Protein AF-R6AKA9-F1 (afdb_monomer_lite)

pLDDT: mean 71.45, std 21.91, range [29.45, 93.56]

Structure (mmCIF, N/CA/C/O backbone):
data_AF-R6AKA9-F1
#
_entry.id   AF-R6AKA9-F1
#
loop_
_atom_site.group_PDB
_atom_site.id
_atom_site.type_symbol
_atom_site.label_atom_id
_atom_site.label_alt_id
_atom_site.label_comp_id
_atom_site.label_asym_id
_atom_site.label_entity_id
_atom_site.label_seq_id
_atom_site.pdbx_PDB_ins_code
_atom_site.Cartn_x
_atom_site.Cartn_y
_atom_site.Cartn_z
_atom_site.occupancy
_atom_site.B_iso_or_equiv
_atom_site.auth_seq_id
_atom_site.auth_comp_id
_atom_site.auth_asym_id
_atom_site.auth_atom_id
_atom_site.pdbx_PDB_model_num
ATOM 1 N N . MET A 1 1 ? 7.176 5.913 6.658 1.00 68.50 1 MET A N 1
ATOM 2 C CA . MET A 1 1 ? 5.709 6.033 6.782 1.00 68.50 1 MET A CA 1
ATOM 3 C C . MET A 1 1 ? 5.424 7.321 7.528 1.00 68.50 1 MET A C 1
ATOM 5 O O . MET A 1 1 ? 6.108 7.567 8.511 1.00 68.50 1 MET A O 1
ATOM 9 N N . ILE A 1 2 ? 4.491 8.141 7.047 1.00 73.75 2 ILE A N 1
ATOM 10 C CA . ILE A 1 2 ? 4.047 9.366 7.731 1.00 73.75 2 ILE A CA 1
ATOM 11 C C . ILE A 1 2 ? 2.563 9.194 8.067 1.00 73.75 2 ILE A C 1
ATOM 13 O O . ILE A 1 2 ? 1.811 8.655 7.251 1.00 73.75 2 ILE A O 1
ATOM 17 N N . TYR A 1 3 ? 2.154 9.613 9.265 1.00 73.38 3 TYR A N 1
ATOM 18 C CA . TYR A 1 3 ? 0.767 9.537 9.722 1.00 73.38 3 TYR A CA 1
ATOM 19 C C . TYR A 1 3 ? 0.231 10.932 10.051 1.00 73.38 3 TYR A C 1
ATOM 21 O O . TYR A 1 3 ? 0.979 11.807 10.481 1.00 73.38 3 TYR A O 1
ATOM 29 N N . ALA A 1 4 ? -1.074 11.117 9.868 1.00 71.50 4 ALA A N 1
ATOM 30 C CA . ALA A 1 4 ? -1.797 12.292 10.330 1.00 71.50 4 ALA A CA 1
ATOM 31 C C . ALA A 1 4 ? -3.151 11.871 10.917 1.00 71.50 4 ALA A C 1
ATOM 33 O O . ALA A 1 4 ? -3.847 11.010 10.368 1.00 71.50 4 ALA A O 1
ATOM 34 N N . LYS A 1 5 ? -3.541 12.491 12.035 1.00 71.06 5 LYS A N 1
ATOM 35 C CA . LYS A 1 5 ? -4.864 12.288 12.636 1.00 71.06 5 LYS A CA 1
ATOM 36 C C . LYS A 1 5 ? -5.924 12.915 11.723 1.00 71.06 5 LYS A C 1
ATOM 38 O O . LYS A 1 5 ? -5.828 14.091 11.377 1.00 71.06 5 LYS A O 1
ATOM 43 N N . GLY A 1 6 ? -6.899 12.124 11.282 1.00 66.69 6 GLY A N 1
ATOM 44 C CA . GLY A 1 6 ? -8.018 12.596 10.469 1.00 66.69 6 GLY A CA 1
ATOM 45 C C . GLY A 1 6 ? -9.200 13.043 11.331 1.00 66.69 6 GLY A C 1
ATOM 46 O O . GLY A 1 6 ? -9.354 12.605 12.470 1.00 66.69 6 GLY A O 1
ATOM 47 N N . ARG A 1 7 ? -10.056 13.910 10.776 1.00 61.72 7 ARG A N 1
ATOM 48 C CA . ARG A 1 7 ? -11.430 14.088 11.274 1.00 61.72 7 ARG A CA 1
ATOM 49 C C . ARG A 1 7 ? -12.271 12.874 10.850 1.00 61.72 7 ARG A C 1
ATOM 51 O O . ARG A 1 7 ? -12.002 12.302 9.796 1.00 61.72 7 ARG A O 1
ATOM 58 N N . GLN A 1 8 ? -13.196 12.483 11.727 1.00 64.62 8 GLN A N 1
ATOM 59 C CA . GLN A 1 8 ? -13.985 11.241 11.755 1.00 64.62 8 GLN A CA 1
ATOM 60 C C . GLN A 1 8 ? -14.452 10.699 10.390 1.00 64.62 8 GLN A C 1
ATOM 62 O O . GLN A 1 8 ? -14.764 11.460 9.480 1.00 64.62 8 GLN A O 1
ATOM 67 N N . GLY A 1 9 ? -14.563 9.366 10.308 1.00 65.31 9 GLY A N 1
ATOM 68 C CA . GLY A 1 9 ? -15.347 8.655 9.291 1.00 65.31 9 GLY A CA 1
ATOM 69 C C . GLY A 1 9 ? -14.558 7.592 8.531 1.00 65.31 9 GLY A C 1
ATOM 70 O O . GLY A 1 9 ? -14.883 6.414 8.602 1.00 65.31 9 GLY A O 1
ATOM 71 N N . GLU A 1 10 ? -13.477 7.984 7.856 1.00 77.25 10 GLU A N 1
ATOM 72 C CA . GLU A 1 10 ? -12.829 7.123 6.857 1.00 77.25 10 GLU A CA 1
ATOM 73 C C . GLU A 1 10 ? -11.322 6.980 7.066 1.00 77.25 10 GLU A C 1
ATOM 75 O O . GLU A 1 10 ? -10.620 7.926 7.437 1.00 77.25 10 GLU A O 1
ATOM 80 N N . VAL A 1 11 ? -10.811 5.783 6.773 1.00 82.06 11 VAL A N 1
ATOM 81 C CA . VAL A 1 11 ? -9.373 5.537 6.647 1.00 82.06 11 VAL A CA 1
ATOM 82 C C . VAL A 1 11 ? -8.937 5.974 5.252 1.00 82.06 11 VAL A C 1
ATOM 84 O O . VAL A 1 11 ? -9.394 5.421 4.255 1.00 82.06 11 VAL A O 1
ATOM 87 N N . LYS A 1 12 ? -8.026 6.949 5.165 1.00 86.19 12 LYS A N 1
ATOM 88 C CA . LYS A 1 12 ? -7.444 7.377 3.881 1.00 86.19 12 LYS A CA 1
ATOM 89 C C . LYS A 1 12 ? -5.996 6.932 3.789 1.00 86.19 12 LYS A C 1
ATOM 91 O O . LYS A 1 12 ? -5.186 7.264 4.655 1.00 86.19 12 LYS A O 1
ATOM 96 N N . ILE A 1 13 ? -5.675 6.200 2.727 1.00 88.06 13 ILE A N 1
ATOM 97 C CA . ILE A 1 13 ? -4.338 5.656 2.484 1.00 88.06 13 ILE A CA 1
ATOM 98 C C . ILE A 1 13 ? -3.772 6.283 1.212 1.00 88.06 13 ILE A C 1
ATOM 100 O O . ILE A 1 13 ? -4.357 6.178 0.137 1.00 88.06 13 ILE A O 1
ATOM 104 N N . GLY A 1 14 ? -2.620 6.933 1.345 1.00 90.25 14 GLY A N 1
ATOM 105 C CA . GLY A 1 14 ? -1.842 7.493 0.248 1.00 90.25 14 GLY A CA 1
ATOM 106 C C . GLY A 1 14 ? -0.538 6.731 0.032 1.00 90.25 14 GLY A C 1
ATOM 107 O O . GLY A 1 14 ? 0.065 6.215 0.976 1.00 90.25 14 GLY A O 1
ATOM 108 N N . PHE A 1 15 ? -0.073 6.709 -1.217 1.00 90.62 15 PHE A N 1
ATOM 109 C CA . PHE A 1 15 ? 1.218 6.136 -1.593 1.00 90.62 15 PHE A CA 1
ATOM 110 C C . PHE A 1 15 ? 2.098 7.213 -2.217 1.00 90.62 15 PHE A C 1
ATOM 112 O O . PHE A 1 15 ? 1.727 7.826 -3.217 1.00 90.62 15 PHE A O 1
ATOM 119 N N . SER A 1 16 ? 3.280 7.405 -1.646 1.00 90.81 16 SER A N 1
ATOM 120 C CA . SER A 1 16 ? 4.331 8.257 -2.186 1.00 90.81 16 SER A CA 1
ATOM 121 C C . SER A 1 16 ? 5.483 7.384 -2.672 1.00 90.81 16 SER A C 1
ATOM 123 O O . SER A 1 16 ? 6.015 6.558 -1.929 1.00 90.81 16 SER A O 1
ATOM 125 N N . VAL A 1 17 ? 5.854 7.550 -3.940 1.00 90.50 17 VAL A N 1
ATOM 126 C CA . VAL A 1 17 ? 6.929 6.798 -4.594 1.00 90.50 17 VAL A CA 1
ATOM 127 C C . VAL A 1 17 ? 7.922 7.804 -5.154 1.00 90.50 17 VAL A C 1
ATOM 129 O O . VAL A 1 17 ? 7.566 8.629 -5.997 1.00 90.50 17 VAL A O 1
ATOM 132 N N . SER A 1 18 ? 9.158 7.758 -4.662 1.00 87.12 18 SER A N 1
ATOM 133 C CA . SER A 1 18 ? 10.210 8.686 -5.074 1.00 87.12 18 SER A CA 1
ATOM 134 C C . SER A 1 18 ? 10.670 8.417 -6.514 1.00 87.12 18 SER A C 1
ATOM 136 O O . SER A 1 18 ? 10.536 7.309 -7.037 1.00 87.12 18 SER A O 1
ATOM 138 N N . LYS A 1 19 ? 11.258 9.432 -7.162 1.00 87.00 19 LYS A N 1
ATOM 139 C CA . LYS A 1 19 ? 11.872 9.294 -8.497 1.00 87.00 19 LYS A CA 1
ATOM 140 C C . LYS A 1 19 ? 13.005 8.251 -8.513 1.00 87.00 19 LYS A C 1
ATOM 142 O O . LYS A 1 19 ? 13.220 7.620 -9.539 1.00 87.00 19 LYS A O 1
ATOM 147 N N . LYS A 1 20 ? 13.671 8.029 -7.371 1.00 87.12 20 LYS A N 1
ATOM 148 C CA . LYS A 1 20 ? 14.822 7.119 -7.215 1.00 87.12 20 LYS A CA 1
ATOM 149 C C . LYS A 1 20 ? 14.491 5.632 -7.409 1.00 87.12 20 LYS A C 1
ATOM 151 O O . LYS A 1 20 ? 15.388 4.839 -7.630 1.00 87.12 20 LYS A O 1
ATOM 156 N N . ILE A 1 21 ? 13.215 5.256 -7.332 1.00 86.31 21 ILE A N 1
ATOM 157 C CA . ILE A 1 21 ? 12.758 3.863 -7.475 1.00 86.31 21 ILE A CA 1
ATOM 158 C C . ILE A 1 21 ? 12.808 3.385 -8.934 1.00 86.31 21 ILE A C 1
ATOM 160 O O . ILE A 1 21 ? 12.884 2.187 -9.181 1.00 86.31 21 ILE A O 1
ATOM 164 N N . GLY A 1 22 ? 12.763 4.309 -9.901 1.00 87.69 22 GLY A N 1
ATOM 165 C CA . GLY A 1 22 ? 12.925 4.002 -11.321 1.00 87.69 22 GLY A CA 1
ATOM 166 C C . GLY A 1 22 ? 11.867 4.632 -12.226 1.00 87.69 22 GLY A C 1
ATOM 167 O O . GLY A 1 22 ? 11.189 5.608 -11.881 1.00 87.69 22 GLY A O 1
ATOM 168 N N . ASN A 1 23 ? 11.727 4.048 -13.416 1.00 91.44 23 ASN A N 1
ATOM 169 C CA . ASN A 1 23 ? 10.867 4.548 -14.489 1.00 91.44 23 ASN A CA 1
ATOM 170 C C . ASN A 1 23 ? 9.376 4.541 -14.108 1.00 91.44 23 ASN A C 1
ATOM 172 O O . ASN A 1 23 ? 8.950 3.914 -13.136 1.00 91.44 23 ASN A O 1
ATOM 176 N N . ALA A 1 24 ? 8.546 5.244 -14.886 1.00 91.69 24 ALA A N 1
ATOM 177 C CA . ALA A 1 24 ? 7.103 5.346 -14.631 1.00 91.69 24 ALA A CA 1
ATOM 178 C C . ALA A 1 24 ? 6.419 3.973 -14.486 1.00 91.69 24 ALA A C 1
ATOM 180 O O . ALA A 1 24 ? 5.589 3.794 -13.595 1.00 91.69 24 ALA A O 1
ATOM 181 N N . VAL A 1 25 ? 6.827 2.992 -15.297 1.00 93.00 25 VAL A N 1
ATOM 182 C CA . VAL A 1 25 ? 6.313 1.615 -15.249 1.00 93.00 25 VAL A CA 1
ATOM 183 C C . VAL A 1 25 ? 6.640 0.945 -13.914 1.00 93.00 25 VAL A C 1
ATOM 185 O O . VAL A 1 25 ? 5.740 0.415 -13.263 1.00 93.00 25 VAL A O 1
ATOM 188 N N . VAL A 1 26 ? 7.894 1.038 -13.456 1.00 91.81 26 VAL A N 1
ATOM 189 C CA . VAL A 1 26 ? 8.334 0.477 -12.168 1.00 91.81 26 VAL A CA 1
ATOM 190 C C . VAL A 1 26 ? 7.563 1.129 -11.021 1.00 91.81 26 VAL A C 1
ATOM 192 O O . VAL A 1 26 ? 6.947 0.433 -10.219 1.00 91.81 26 VAL A O 1
ATOM 195 N N . ARG A 1 27 ? 7.464 2.465 -11.005 1.00 92.19 27 ARG A N 1
ATOM 196 C CA . ARG A 1 27 ? 6.709 3.203 -9.976 1.00 92.19 27 ARG A CA 1
ATOM 197 C C . ARG A 1 27 ? 5.227 2.822 -9.944 1.00 92.19 27 ARG A C 1
ATOM 199 O O . ARG A 1 27 ? 4.636 2.717 -8.868 1.00 92.19 27 ARG A O 1
ATOM 206 N N . ASN A 1 28 ? 4.607 2.617 -11.104 1.00 93.56 28 ASN A N 1
ATOM 207 C CA . ASN A 1 28 ? 3.206 2.205 -11.192 1.00 93.56 28 ASN A CA 1
ATOM 208 C C . ASN A 1 28 ? 3.009 0.758 -10.733 1.00 93.56 28 ASN A C 1
ATOM 210 O O . ASN A 1 28 ? 2.065 0.489 -9.988 1.00 93.56 28 ASN A O 1
ATOM 214 N N . LYS A 1 29 ? 3.929 -0.144 -11.088 1.00 92.00 29 LYS A N 1
ATOM 215 C CA . LYS A 1 29 ? 3.956 -1.525 -10.593 1.00 92.00 29 LYS A CA 1
ATOM 216 C C . LYS A 1 29 ? 4.074 -1.559 -9.068 1.00 92.00 29 LYS A C 1
ATOM 218 O O . LYS A 1 29 ? 3.269 -2.225 -8.422 1.00 92.00 29 LYS A O 1
ATOM 223 N N . THR A 1 30 ? 4.987 -0.778 -8.487 1.00 91.62 30 THR A N 1
ATOM 224 C CA . THR A 1 30 ? 5.142 -0.646 -7.030 1.00 91.62 30 THR A CA 1
ATOM 225 C C . THR A 1 30 ? 3.861 -0.139 -6.373 1.00 91.62 30 THR A C 1
ATOM 227 O O . THR A 1 30 ? 3.378 -0.762 -5.432 1.00 91.62 30 THR A O 1
ATOM 230 N N . LYS A 1 31 ? 3.243 0.934 -6.895 1.00 90.88 31 LYS A N 1
ATOM 231 C CA . LYS A 1 31 ? 1.953 1.433 -6.378 1.00 90.88 31 LYS A CA 1
ATOM 232 C C . LYS A 1 31 ? 0.855 0.369 -6.442 1.00 90.88 31 LYS A C 1
ATOM 234 O O . LYS A 1 31 ? 0.063 0.264 -5.510 1.00 90.88 31 LYS A O 1
ATOM 239 N N . ARG A 1 32 ? 0.798 -0.419 -7.523 1.00 92.44 32 ARG A N 1
ATOM 240 C CA . ARG A 1 32 ? -0.192 -1.496 -7.678 1.00 92.44 32 ARG A CA 1
ATOM 241 C C . ARG A 1 32 ? 0.005 -2.583 -6.621 1.00 92.44 32 ARG A C 1
ATOM 243 O O . ARG A 1 32 ? -0.947 -2.892 -5.915 1.00 92.44 32 ARG A O 1
ATOM 250 N N . ARG A 1 33 ? 1.240 -3.065 -6.448 1.00 91.50 33 ARG A N 1
ATOM 251 C CA . ARG A 1 33 ? 1.602 -4.057 -5.418 1.00 91.50 33 ARG A CA 1
ATOM 252 C C . ARG A 1 33 ? 1.317 -3.555 -4.003 1.00 91.50 33 ARG A C 1
ATOM 254 O O . ARG A 1 33 ? 0.741 -4.273 -3.199 1.00 91.50 33 ARG A O 1
ATOM 261 N N . MET A 1 34 ? 1.663 -2.304 -3.703 1.00 90.38 34 MET A N 1
ATOM 262 C CA .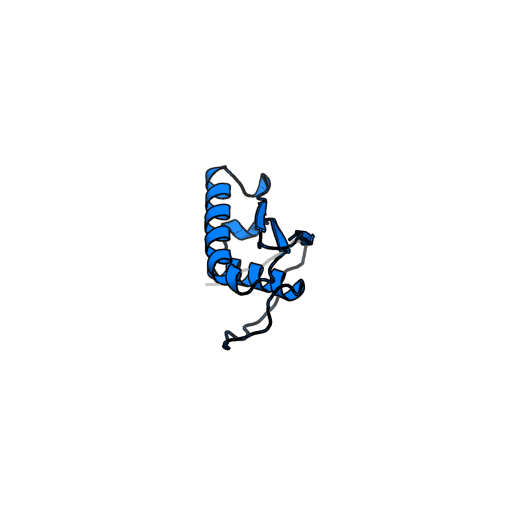 MET A 1 34 ? 1.376 -1.693 -2.401 1.00 90.38 34 MET A CA 1
ATOM 263 C C . MET A 1 34 ? -0.128 -1.602 -2.113 1.00 90.38 34 MET A C 1
ATOM 265 O O . MET A 1 34 ? -0.551 -1.826 -0.981 1.00 90.38 34 MET A O 1
ATOM 269 N N . ARG A 1 35 ? -0.946 -1.294 -3.128 1.00 90.94 35 ARG A N 1
ATOM 270 C CA . ARG A 1 35 ? -2.408 -1.264 -2.989 1.00 90.94 35 ARG A CA 1
ATOM 271 C C . ARG A 1 35 ? -2.974 -2.655 -2.703 1.00 90.94 35 ARG A C 1
ATOM 273 O O . ARG A 1 35 ? -3.825 -2.808 -1.833 1.00 90.94 35 ARG A O 1
ATOM 280 N N . GLU A 1 36 ? -2.473 -3.664 -3.397 1.00 92.88 36 GLU A N 1
ATOM 281 C CA . GLU A 1 36 ? -2.855 -5.058 -3.177 1.00 92.88 36 GLU A CA 1
ATOM 282 C C . GLU A 1 36 ? -2.464 -5.533 -1.769 1.00 92.88 36 GLU A C 1
ATOM 284 O O . GLU A 1 36 ? -3.299 -6.059 -1.041 1.00 92.88 36 GLU A O 1
ATOM 289 N N . ALA A 1 37 ? -1.239 -5.230 -1.328 1.00 90.00 37 ALA A N 1
ATOM 290 C CA . ALA A 1 37 ? -0.752 -5.574 0.006 1.00 90.00 37 ALA A CA 1
ATOM 291 C C . ALA A 1 37 ? -1.552 -4.904 1.139 1.00 90.00 37 ALA A C 1
ATOM 293 O O . ALA A 1 37 ? -1.742 -5.513 2.194 1.00 90.00 37 ALA A O 1
ATOM 294 N N . VAL A 1 38 ? -2.031 -3.666 0.937 1.00 87.50 38 VAL A N 1
ATOM 295 C CA . VAL A 1 38 ? -2.806 -2.945 1.959 1.00 87.50 38 VAL A CA 1
ATOM 296 C C . VAL A 1 38 ? -4.276 -3.350 2.000 1.00 87.50 38 VAL A C 1
ATOM 298 O O . VAL A 1 38 ? -4.874 -3.266 3.065 1.00 87.50 38 VAL A O 1
ATOM 301 N N . THR A 1 39 ? -4.858 -3.808 0.887 1.00 88.06 39 THR A N 1
ATOM 302 C CA . THR A 1 39 ? -6.284 -4.180 0.788 1.00 88.06 39 THR A CA 1
ATOM 303 C C . THR A 1 39 ? -6.761 -5.081 1.941 1.00 88.06 39 THR A C 1
ATOM 305 O O . THR A 1 39 ? -7.721 -4.704 2.613 1.00 88.06 39 THR A O 1
ATOM 308 N N . PRO A 1 40 ? -6.079 -6.196 2.280 1.00 87.38 40 PRO A N 1
ATOM 309 C CA . PRO A 1 40 ? -6.485 -7.045 3.403 1.00 87.38 40 PRO A CA 1
ATOM 310 C C . PRO A 1 40 ? -6.205 -6.434 4.788 1.00 87.38 40 PRO A C 1
ATOM 312 O O . PRO A 1 40 ? -6.678 -6.957 5.791 1.00 87.38 40 PRO A O 1
ATOM 315 N N . LEU A 1 41 ? -5.410 -5.363 4.875 1.00 83.81 41 LEU A N 1
ATOM 316 C CA . LEU A 1 41 ? -5.081 -4.677 6.129 1.00 83.81 41 LEU A CA 1
ATOM 317 C C . LEU A 1 41 ? -6.074 -3.557 6.465 1.00 83.81 41 LEU A C 1
ATOM 319 O O . LEU A 1 41 ? -6.200 -3.225 7.639 1.00 83.81 41 LEU A O 1
ATOM 323 N N . ILE A 1 42 ? -6.786 -2.998 5.477 1.00 83.50 42 ILE A N 1
ATOM 324 C CA . ILE A 1 42 ? -7.786 -1.927 5.657 1.00 83.50 42 ILE A CA 1
ATOM 325 C C . ILE A 1 42 ? -8.770 -2.198 6.811 1.00 83.50 42 ILE A C 1
ATOM 327 O O . ILE A 1 42 ? -8.890 -1.320 7.666 1.00 83.50 42 ILE A O 1
ATOM 331 N N . PRO A 1 43 ? -9.433 -3.371 6.912 1.00 83.25 43 PRO A N 1
ATOM 332 C CA . PRO A 1 43 ? -10.399 -3.620 7.988 1.00 83.25 43 PRO A CA 1
ATOM 333 C C . PRO A 1 43 ? -9.759 -3.690 9.383 1.00 83.25 43 PRO A C 1
ATOM 335 O O . PRO A 1 43 ? -10.434 -3.494 10.389 1.00 83.25 43 PRO A O 1
ATOM 338 N N . CYS A 1 44 ? -8.451 -3.945 9.469 1.00 82.69 44 CYS A N 1
ATOM 339 C CA . CYS A 1 44 ? -7.727 -4.008 10.737 1.00 82.69 44 CYS A CA 1
ATOM 340 C C . CYS A 1 44 ? -7.251 -2.631 11.231 1.00 82.69 44 CYS A C 1
ATOM 342 O O . CYS A 1 44 ? -6.715 -2.538 12.337 1.00 82.69 44 CYS A O 1
ATOM 344 N N . ILE A 1 45 ? -7.380 -1.574 10.425 1.00 82.06 45 ILE A N 1
ATOM 345 C CA . ILE A 1 45 ? -6.879 -0.232 10.743 1.00 82.06 45 ILE A CA 1
ATOM 346 C C . ILE A 1 45 ? -7.952 0.574 11.484 1.00 82.06 45 ILE A C 1
ATOM 348 O O . ILE A 1 45 ? -9.132 0.536 11.140 1.00 82.06 45 ILE A O 1
ATOM 352 N N . LYS A 1 46 ? -7.534 1.355 12.487 1.00 78.38 46 LYS A N 1
ATOM 353 C CA . LYS A 1 46 ? -8.419 2.284 13.211 1.00 78.38 46 LYS A CA 1
ATOM 354 C C . LYS A 1 46 ? -9.088 3.300 12.268 1.00 78.38 46 LYS A C 1
ATOM 356 O O . LYS A 1 46 ? -8.376 3.976 11.516 1.00 78.38 46 LYS A O 1
ATOM 361 N N . PRO A 1 47 ? -10.420 3.488 12.344 1.00 80.62 47 PRO A N 1
ATOM 362 C CA . PRO A 1 47 ? -11.113 4.508 11.561 1.00 80.62 47 PRO A CA 1
ATOM 363 C C . PRO A 1 47 ? -10.647 5.924 11.938 1.00 80.62 47 PRO A C 1
ATOM 365 O O . PRO A 1 47 ? -10.167 6.165 13.045 1.00 80.62 47 PRO A O 1
ATOM 368 N N . GLY A 1 48 ? -10.773 6.874 11.005 1.00 81.31 48 GLY A N 1
ATOM 369 C CA . GLY A 1 48 ? -10.379 8.274 11.225 1.00 81.31 48 GLY A CA 1
ATOM 370 C C . GLY A 1 48 ? -8.873 8.550 11.118 1.00 81.31 48 GLY A C 1
ATOM 371 O O . GLY A 1 48 ? -8.395 9.586 11.582 1.00 81.31 48 GLY A O 1
ATOM 372 N N . CYS A 1 49 ? -8.106 7.647 10.503 1.00 81.81 49 CYS A N 1
ATOM 373 C CA . CYS A 1 49 ? -6.665 7.809 10.307 1.00 81.81 49 CYS A CA 1
ATOM 374 C C . CYS A 1 49 ? -6.323 8.162 8.854 1.00 81.81 49 CYS A C 1
ATOM 376 O O . CYS A 1 49 ? -6.911 7.629 7.910 1.00 81.81 49 CYS A O 1
ATOM 378 N N . ARG A 1 50 ? -5.323 9.031 8.666 1.00 86.56 50 ARG A N 1
ATOM 379 C CA . ARG A 1 50 ? -4.717 9.309 7.357 1.00 86.56 50 ARG A CA 1
ATOM 380 C C . ARG A 1 50 ? -3.289 8.779 7.349 1.00 86.56 50 ARG A C 1
ATOM 382 O O . ARG A 1 50 ? -2.462 9.176 8.169 1.00 86.56 50 ARG A O 1
ATOM 389 N N . LEU A 1 51 ? -3.010 7.866 6.428 1.00 86.06 51 LEU A N 1
ATOM 390 C CA . LEU A 1 51 ? -1.765 7.107 6.373 1.00 86.06 51 LEU A CA 1
ATOM 391 C C . LEU A 1 51 ? -1.088 7.366 5.031 1.00 86.06 51 LEU A C 1
ATOM 393 O O . LEU A 1 51 ? -1.705 7.186 3.985 1.00 86.06 51 LEU A O 1
ATOM 397 N N . ILE A 1 52 ? 0.183 7.766 5.050 1.00 88.81 52 ILE A N 1
ATOM 398 C CA . ILE A 1 52 ? 0.994 7.920 3.840 1.00 88.81 52 ILE A CA 1
ATOM 399 C C . ILE A 1 52 ? 2.153 6.927 3.899 1.00 88.81 52 ILE A C 1
ATOM 401 O O . ILE A 1 52 ? 3.084 7.040 4.710 1.00 88.81 52 ILE A O 1
ATOM 405 N N . PHE A 1 53 ? 2.113 5.947 3.001 1.00 88.75 53 PHE A N 1
ATOM 406 C CA . PHE A 1 53 ? 3.211 5.015 2.793 1.00 88.75 53 PHE A CA 1
ATOM 407 C C . PHE A 1 53 ? 4.217 5.624 1.826 1.00 88.75 53 PHE A C 1
ATOM 409 O O . PHE A 1 53 ? 3.861 6.075 0.741 1.00 88.75 53 PHE A O 1
ATOM 416 N N . ILE A 1 54 ? 5.484 5.631 2.231 1.00 88.62 54 ILE A N 1
ATOM 417 C CA . ILE A 1 54 ? 6.594 6.088 1.397 1.00 88.62 54 ILE A CA 1
ATOM 418 C C . ILE A 1 54 ? 7.355 4.845 0.971 1.00 88.62 54 ILE A C 1
ATOM 420 O O . ILE A 1 54 ? 7.906 4.146 1.822 1.00 88.62 54 ILE A O 1
ATOM 424 N N . ALA A 1 55 ? 7.371 4.577 -0.328 1.00 87.88 55 ALA A N 1
ATOM 425 C CA . ALA A 1 55 ? 8.163 3.503 -0.898 1.00 87.88 55 ALA A CA 1
ATOM 426 C C . ALA A 1 55 ? 9.660 3.838 -0.800 1.00 87.88 55 ALA A C 1
ATOM 428 O O . ALA A 1 55 ? 10.084 4.962 -1.091 1.00 87.88 55 ALA A O 1
ATOM 429 N N . ARG A 1 56 ? 10.458 2.852 -0.387 1.00 85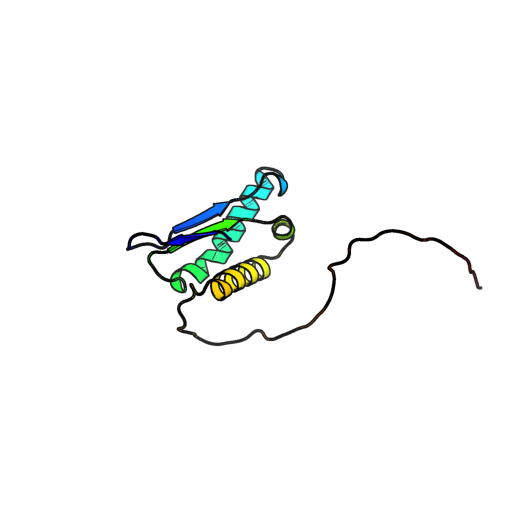.62 56 ARG A N 1
ATOM 430 C CA . ARG A 1 56 ? 11.926 2.894 -0.398 1.00 85.62 56 ARG A CA 1
ATOM 431 C C . ARG A 1 56 ? 12.438 1.981 -1.511 1.00 85.62 56 ARG A C 1
ATOM 433 O O . ARG A 1 56 ? 11.710 1.106 -1.956 1.00 85.62 56 ARG A O 1
ATOM 440 N N . GLN A 1 57 ? 13.673 2.198 -1.947 1.00 81.56 57 GLN A N 1
ATOM 441 C CA . GLN A 1 57 ? 14.287 1.484 -3.070 1.00 81.56 57 GLN A CA 1
ATOM 442 C C . GLN A 1 57 ? 14.213 -0.061 -3.019 1.00 81.56 57 GLN A C 1
ATOM 444 O O . GLN A 1 57 ? 13.885 -0.61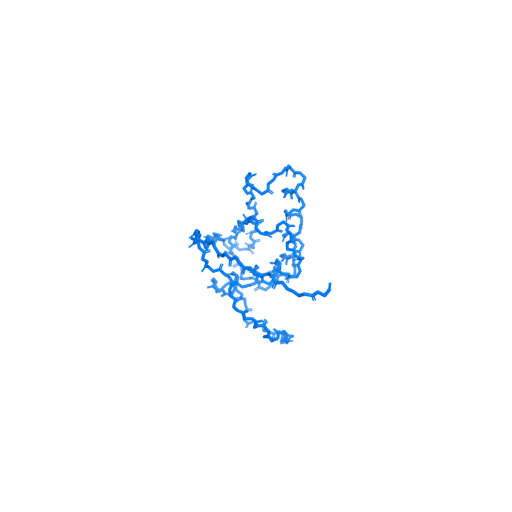7 -4.063 1.00 81.56 57 GLN A O 1
ATOM 449 N N . PRO A 1 58 ? 14.383 -0.759 -1.870 1.00 83.69 58 PRO A N 1
ATOM 450 C CA . PRO A 1 58 ? 14.358 -2.233 -1.850 1.00 83.69 58 PRO A CA 1
ATOM 451 C C . PRO A 1 58 ? 13.006 -2.860 -2.239 1.00 83.69 58 PRO A C 1
ATOM 453 O O . PRO A 1 58 ? 12.941 -4.024 -2.613 1.00 83.69 58 PRO A O 1
ATOM 456 N N . ILE A 1 59 ? 11.917 -2.084 -2.260 1.00 85.00 59 ILE A N 1
ATOM 457 C CA . ILE A 1 59 ? 10.568 -2.594 -2.551 1.00 85.00 59 ILE A CA 1
ATOM 458 C C . ILE A 1 59 ? 10.371 -3.103 -3.993 1.00 85.00 59 ILE A C 1
ATOM 460 O O . ILE A 1 59 ? 9.337 -3.694 -4.313 1.00 85.00 59 ILE A O 1
ATOM 464 N N . VAL A 1 60 ? 11.283 -2.771 -4.910 1.00 84.19 60 VAL A N 1
ATOM 465 C CA . VAL A 1 60 ? 11.144 -3.127 -6.331 1.00 84.19 60 VAL A CA 1
ATOM 466 C C . VAL A 1 60 ? 11.294 -4.635 -6.525 1.00 84.19 60 VAL A C 1
ATOM 468 O O . VAL A 1 60 ? 10.484 -5.239 -7.242 1.00 84.19 60 VAL A O 1
ATOM 471 N N . ASP A 1 61 ? 12.265 -5.217 -5.826 1.00 85.50 61 ASP A N 1
ATOM 472 C CA . ASP A 1 61 ? 12.660 -6.621 -5.948 1.00 85.50 61 ASP A CA 1
ATOM 473 C C . ASP A 1 61 ? 12.002 -7.515 -4.883 1.00 85.50 61 ASP A C 1
ATOM 475 O O . ASP A 1 61 ? 11.932 -8.732 -5.046 1.00 85.50 61 ASP A O 1
ATOM 479 N N . GLU A 1 62 ? 11.423 -6.917 -3.838 1.00 86.75 62 GLU A N 1
ATOM 480 C CA . GLU A 1 62 ? 10.660 -7.632 -2.811 1.00 86.75 62 GLU A CA 1
ATOM 481 C C . GLU A 1 62 ? 9.387 -8.308 -3.355 1.00 86.75 62 GLU A C 1
ATOM 483 O O . GLU A 1 62 ? 8.679 -7.810 -4.250 1.00 86.75 62 GLU A O 1
ATOM 488 N N . LYS A 1 63 ? 9.045 -9.450 -2.746 1.00 89.88 63 LYS A N 1
ATOM 489 C CA . LYS A 1 63 ? 7.806 -10.174 -3.035 1.00 89.88 63 LYS A CA 1
ATOM 490 C C . LYS A 1 63 ? 6.633 -9.516 -2.303 1.00 89.88 63 LYS A C 1
ATOM 492 O O . LYS A 1 63 ? 6.775 -8.895 -1.255 1.00 89.88 63 LYS A O 1
ATOM 497 N N . LEU A 1 64 ? 5.424 -9.687 -2.843 1.00 87.50 64 LEU A N 1
ATOM 498 C CA . LEU A 1 64 ? 4.189 -9.172 -2.238 1.00 87.50 64 LEU A CA 1
ATOM 499 C C . LEU A 1 64 ? 4.004 -9.525 -0.739 1.00 87.50 64 LEU A C 1
ATOM 501 O O . LEU A 1 64 ? 3.622 -8.622 0.012 1.00 87.50 64 LEU A O 1
ATOM 505 N N . PRO A 1 65 ? 4.253 -10.770 -0.271 1.00 88.31 65 PRO A N 1
ATOM 506 C CA . PRO A 1 65 ? 4.157 -11.092 1.155 1.00 88.31 65 PRO A CA 1
ATOM 507 C C . PRO A 1 65 ? 5.126 -10.277 2.019 1.00 88.31 65 PRO A C 1
ATOM 509 O O . PRO A 1 65 ? 4.723 -9.799 3.079 1.00 88.31 65 PRO A O 1
ATOM 512 N N . ASP A 1 66 ? 6.349 -10.036 1.548 1.00 88.94 66 ASP A N 1
ATOM 513 C CA . ASP A 1 66 ? 7.358 -9.26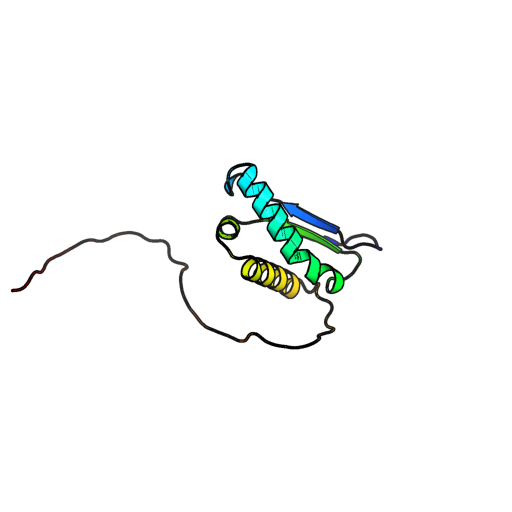0 2.278 1.00 88.94 66 ASP A CA 1
ATOM 514 C C . ASP A 1 66 ? 6.923 -7.796 2.406 1.00 88.94 66 ASP A C 1
ATOM 516 O O . ASP A 1 66 ? 6.927 -7.224 3.499 1.00 88.94 66 ASP A O 1
ATOM 520 N N . ILE A 1 67 ? 6.393 -7.222 1.319 1.00 88.75 67 ILE A N 1
ATOM 521 C CA . ILE A 1 67 ? 5.821 -5.868 1.310 1.00 88.75 67 ILE A CA 1
ATOM 522 C C . ILE A 1 67 ? 4.676 -5.763 2.328 1.00 88.75 67 ILE A C 1
ATOM 524 O O . ILE A 1 67 ? 4.596 -4.794 3.093 1.00 88.75 67 ILE A O 1
ATOM 528 N N . ARG A 1 68 ? 3.790 -6.766 2.371 1.00 89.44 68 ARG A N 1
ATOM 529 C CA . ARG A 1 68 ? 2.676 -6.820 3.330 1.00 89.44 68 ARG A CA 1
ATOM 530 C C . ARG A 1 68 ? 3.184 -6.901 4.769 1.00 89.44 68 ARG A C 1
ATOM 532 O O . ARG A 1 68 ? 2.664 -6.186 5.630 1.00 89.44 68 ARG A O 1
ATOM 539 N N . SER A 1 69 ? 4.191 -7.729 5.032 1.00 88.12 69 SER A N 1
ATOM 540 C CA . SER A 1 69 ? 4.821 -7.870 6.348 1.00 88.12 69 SER A CA 1
ATOM 541 C C . SER A 1 69 ? 5.462 -6.561 6.809 1.00 88.12 69 SER A C 1
ATOM 543 O O . SER A 1 69 ? 5.182 -6.101 7.917 1.00 88.12 69 SER A O 1
ATOM 545 N N . SER A 1 70 ? 6.208 -5.886 5.934 1.00 88.12 70 SER A N 1
ATOM 546 C CA . SER A 1 70 ? 6.815 -4.573 6.190 1.00 88.12 70 SER A CA 1
ATOM 547 C C . SER A 1 70 ? 5.775 -3.481 6.480 1.00 88.12 70 SER A C 1
ATOM 549 O O . SER A 1 70 ? 5.928 -2.675 7.410 1.00 88.12 70 SER A O 1
ATOM 551 N N . MET A 1 71 ? 4.665 -3.466 5.735 1.00 86.75 71 MET A N 1
ATOM 55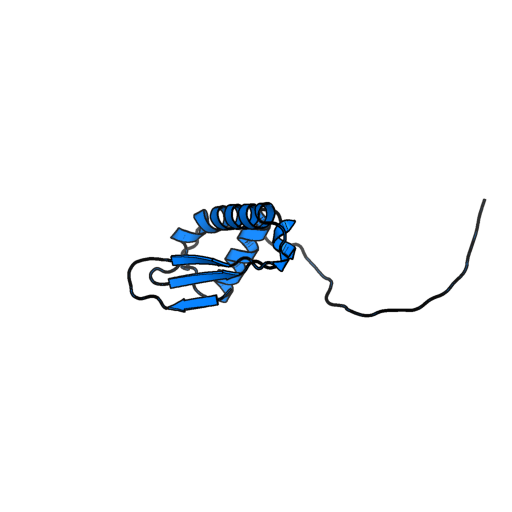2 C CA . MET A 1 71 ? 3.543 -2.553 5.986 1.00 86.75 71 MET A CA 1
ATOM 553 C C . MET A 1 71 ? 2.859 -2.837 7.325 1.00 86.75 71 MET A C 1
ATOM 555 O O . MET A 1 71 ? 2.602 -1.910 8.098 1.00 86.75 71 MET A O 1
ATOM 559 N N . ARG A 1 72 ? 2.604 -4.114 7.632 1.00 87.19 72 ARG A N 1
ATOM 560 C CA . ARG A 1 72 ? 2.019 -4.545 8.906 1.00 87.19 72 ARG A CA 1
ATOM 561 C C . ARG A 1 72 ? 2.924 -4.188 10.081 1.00 87.19 72 ARG A C 1
ATOM 563 O O . ARG A 1 72 ? 2.427 -3.691 11.088 1.00 87.19 72 ARG A O 1
ATOM 570 N N . TYR A 1 73 ? 4.233 -4.390 9.949 1.00 86.69 73 TYR A N 1
ATOM 571 C CA . TYR A 1 73 ? 5.220 -4.018 10.960 1.00 86.69 73 TYR A CA 1
ATOM 572 C C . TYR A 1 73 ? 5.185 -2.513 11.245 1.00 86.69 73 TYR A C 1
ATOM 574 O O . TYR A 1 73 ? 5.090 -2.097 12.400 1.00 86.69 73 TYR A O 1
ATOM 582 N N . SER A 1 74 ? 5.153 -1.697 10.189 1.00 84.94 74 SER A N 1
ATOM 583 C CA . SER A 1 74 ? 5.056 -0.239 10.313 1.00 84.94 74 SER A CA 1
ATOM 584 C C . SER A 1 74 ? 3.762 0.199 11.017 1.00 84.94 74 SER A C 1
ATOM 586 O O . SER A 1 74 ? 3.799 1.053 11.901 1.00 84.94 74 SER A O 1
ATOM 588 N N . LEU A 1 75 ? 2.624 -0.423 10.683 1.00 83.00 75 LEU A N 1
ATOM 589 C CA . LEU A 1 75 ? 1.328 -0.164 11.327 1.00 83.00 75 LEU A CA 1
ATOM 590 C C . LEU A 1 75 ? 1.292 -0.609 12.796 1.00 83.00 75 LEU A C 1
ATOM 592 O O . LEU A 1 75 ? 0.735 0.102 13.634 1.00 83.00 75 LEU A O 1
ATOM 596 N N . LYS A 1 76 ? 1.903 -1.759 13.114 1.00 83.38 76 LYS A N 1
ATOM 597 C CA . LYS A 1 76 ? 2.027 -2.279 14.483 1.00 83.38 76 LYS A CA 1
ATOM 598 C C . LYS A 1 76 ? 2.855 -1.333 15.344 1.00 83.38 76 LYS A C 1
ATOM 600 O O . LYS A 1 76 ? 2.407 -0.952 16.420 1.00 83.38 76 LYS A O 1
ATOM 605 N N . ARG A 1 77 ? 4.020 -0.906 14.846 1.00 81.44 77 ARG A N 1
ATOM 606 C CA . ARG A 1 77 ? 4.904 0.044 15.535 1.00 81.44 77 ARG A CA 1
ATOM 607 C C . ARG A 1 77 ? 4.222 1.393 15.778 1.00 81.44 77 ARG A C 1
ATOM 609 O O . ARG A 1 77 ? 4.490 2.038 16.781 1.00 81.44 77 ARG A O 1
ATOM 616 N N . ALA A 1 78 ? 3.331 1.800 14.879 1.00 80.06 78 ALA A N 1
ATOM 617 C CA . ALA A 1 78 ? 2.573 3.036 15.008 1.00 80.06 78 ALA A CA 1
ATOM 618 C C . ALA A 1 78 ? 1.292 2.907 15.870 1.00 80.06 78 ALA A C 1
ATOM 620 O O . ALA A 1 78 ? 0.643 3.916 16.122 1.00 80.06 78 ALA A O 1
ATOM 621 N N . GLY A 1 79 ? 0.908 1.705 16.327 1.00 78.62 79 GLY A N 1
ATOM 622 C CA . GLY A 1 79 ? -0.239 1.500 17.231 1.00 78.62 79 GLY A CA 1
ATOM 623 C C . GLY A 1 79 ? -1.631 1.626 16.583 1.00 78.62 79 GLY A C 1
ATOM 624 O O . GLY A 1 79 ? -2.639 1.779 17.285 1.00 78.62 79 GLY A O 1
ATOM 625 N N . TYR A 1 80 ? -1.708 1.559 15.249 1.00 75.75 80 TYR A N 1
ATOM 626 C CA . TYR A 1 80 ? -2.951 1.758 14.481 1.00 75.75 80 TYR A CA 1
ATOM 627 C C . TYR A 1 80 ? -3.673 0.468 14.084 1.00 75.75 80 TYR A C 1
ATOM 629 O O . TYR A 1 80 ? -4.721 0.532 13.441 1.00 75.75 80 TYR A O 1
ATOM 637 N N . LEU A 1 81 ? -3.136 -0.691 14.467 1.00 75.06 81 LEU A N 1
ATOM 638 C CA . LEU A 1 81 ? -3.843 -1.960 14.339 1.00 75.06 81 LEU A CA 1
ATOM 639 C C . LEU A 1 81 ? -4.861 -2.087 15.476 1.00 75.06 81 LEU A C 1
ATOM 641 O O . LEU A 1 81 ? -4.513 -1.922 16.646 1.00 75.06 81 LEU A O 1
ATOM 645 N N . ASN A 1 82 ? -6.112 -2.387 15.133 1.00 67.06 82 ASN A N 1
ATOM 646 C CA . ASN A 1 82 ? -7.102 -2.829 16.103 1.00 67.06 82 ASN A CA 1
ATOM 647 C C . ASN A 1 82 ? -6.693 -4.218 16.589 1.00 67.06 82 ASN A C 1
ATOM 649 O O . ASN A 1 82 ? -6.585 -5.165 15.810 1.00 67.06 82 ASN A O 1
ATOM 653 N N . THR A 1 83 ? -6.417 -4.332 17.882 1.00 51.19 83 THR A N 1
ATOM 654 C CA . THR A 1 83 ? -6.116 -5.592 18.554 1.00 51.19 83 THR A CA 1
ATOM 655 C C . THR A 1 83 ? -7.407 -6.387 18.728 1.00 51.19 83 THR A C 1
ATOM 657 O O . THR A 1 83 ? -7.903 -6.521 19.838 1.00 51.19 83 THR A O 1
ATOM 660 N N . ASN A 1 84 ? -7.983 -6.895 17.640 1.00 43.22 84 ASN A N 1
ATOM 661 C CA . ASN A 1 84 ? -8.827 -8.077 17.741 1.00 43.22 84 ASN A CA 1
ATOM 662 C C . ASN A 1 84 ? -8.246 -9.140 16.803 1.00 43.22 84 ASN A C 1
ATOM 664 O O . ASN A 1 84 ? -8.396 -9.028 15.584 1.00 43.22 84 ASN A O 1
ATOM 668 N N . PRO A 1 85 ? -7.454 -10.086 17.332 1.00 43.31 85 PRO A N 1
ATOM 669 C CA . PRO A 1 85 ? -6.817 -11.100 16.519 1.00 43.31 85 PRO A CA 1
ATOM 670 C C . PRO A 1 85 ? -7.811 -12.229 16.234 1.00 43.31 85 PRO A C 1
ATOM 672 O O . PRO A 1 85 ? -8.397 -12.778 17.161 1.00 43.31 85 PRO A O 1
ATOM 675 N N . PRO A 1 86 ? -7.864 -12.708 14.990 1.00 45.94 86 PRO A N 1
ATOM 676 C CA . PRO A 1 86 ? -7.742 -14.133 14.760 1.00 45.94 86 PRO A CA 1
ATOM 677 C C . PRO A 1 86 ? -6.244 -14.427 14.641 1.00 45.94 86 PRO A C 1
ATOM 679 O O . PRO A 1 86 ? -5.544 -13.858 13.799 1.00 45.94 86 PRO A O 1
ATOM 682 N N . GLN A 1 87 ? -5.734 -15.241 15.564 1.00 49.19 87 GLN A N 1
ATOM 683 C CA . GLN A 1 87 ? -4.415 -15.884 15.493 1.00 49.19 87 GLN A CA 1
ATOM 684 C C . GLN A 1 87 ? -4.359 -16.690 14.161 1.00 49.19 87 GLN A C 1
ATOM 686 O O . GLN A 1 87 ? -5.400 -17.103 13.670 1.00 49.19 87 GLN A O 1
ATOM 691 N N . GLU A 1 88 ? -3.239 -16.938 13.476 1.00 47.66 88 GLU A N 1
ATOM 692 C CA . GLU A 1 88 ? -2.005 -17.488 14.022 1.00 47.66 88 GLU A CA 1
ATOM 693 C C . GLU A 1 88 ? -0.843 -17.470 12.988 1.00 47.66 88 GLU A C 1
ATOM 695 O O . GLU A 1 88 ? -1.044 -17.679 11.798 1.00 47.66 88 GLU A O 1
ATOM 700 N N . LYS A 1 89 ? 0.356 -17.182 13.520 1.00 38.59 89 LYS A N 1
ATOM 701 C CA . LYS A 1 89 ? 1.740 -17.601 13.190 1.00 38.59 89 LYS A CA 1
ATOM 702 C C . LYS A 1 89 ? 2.229 -17.712 11.734 1.00 38.59 89 LYS A C 1
ATOM 704 O O . LYS A 1 89 ? 1.962 -18.683 11.048 1.00 38.59 89 LYS A O 1
ATOM 709 N N . GLU A 1 90 ? 3.257 -16.909 11.448 1.00 41.56 90 GLU A N 1
ATOM 710 C CA . GLU A 1 90 ? 4.547 -17.518 11.106 1.00 41.56 90 GLU A CA 1
ATOM 711 C C . GLU A 1 90 ? 5.655 -16.883 11.952 1.00 41.56 90 GLU A C 1
ATOM 713 O O . GLU A 1 90 ? 5.746 -15.666 12.126 1.00 41.56 90 GLU A O 1
ATOM 718 N N . LYS A 1 91 ? 6.389 -17.773 12.609 1.00 37.38 91 LYS A N 1
ATOM 719 C CA . LYS A 1 91 ? 7.353 -17.558 13.680 1.00 37.38 91 LYS A CA 1
ATOM 720 C C . LYS A 1 91 ? 8.738 -17.667 13.036 1.00 37.38 91 LYS A C 1
ATOM 722 O O . LYS A 1 91 ? 8.992 -18.646 12.355 1.00 37.38 91 LYS A O 1
ATOM 727 N N . GLN A 1 92 ? 9.597 -16.684 13.288 1.00 43.12 92 GLN A N 1
ATOM 728 C CA . GLN A 1 92 ? 11.055 -16.807 13.409 1.00 43.12 92 GLN A CA 1
ATOM 729 C C . GLN A 1 92 ? 11.818 -17.763 12.456 1.00 43.12 92 GLN A C 1
ATOM 731 O O . GLN A 1 92 ? 11.902 -18.961 12.703 1.00 43.12 92 GLN A O 1
ATOM 736 N N . ARG A 1 93 ? 12.560 -17.183 11.509 1.00 33.94 93 ARG A N 1
ATOM 737 C CA . ARG A 1 93 ? 13.979 -17.493 11.235 1.00 33.94 93 ARG A CA 1
ATOM 738 C C . ARG A 1 93 ? 14.615 -16.138 10.893 1.00 33.94 93 ARG A C 1
ATOM 740 O O . ARG A 1 93 ? 14.171 -15.490 9.957 1.00 33.94 93 ARG A O 1
ATOM 747 N N . ALA A 1 94 ? 15.314 -15.497 11.831 1.00 33.97 94 ALA A N 1
ATOM 748 C CA . ALA A 1 94 ? 16.744 -15.706 12.090 1.00 33.97 94 ALA A CA 1
ATOM 749 C C . ALA A 1 94 ? 17.563 -15.512 10.802 1.00 33.97 94 ALA A C 1
ATOM 751 O O . ALA A 1 94 ? 17.268 -16.164 9.811 1.00 33.97 94 ALA A O 1
ATOM 752 N N . SER A 1 95 ? 18.587 -14.682 10.727 1.00 34.59 95 SER A N 1
ATOM 753 C CA . SER A 1 95 ? 19.218 -13.741 11.643 1.00 34.59 95 SER A CA 1
ATOM 754 C C . SER A 1 95 ? 20.281 -13.017 10.792 1.00 34.59 95 SER A C 1
ATOM 756 O O . SER A 1 95 ? 20.689 -13.543 9.762 1.00 34.59 95 SER A O 1
ATOM 758 N N . ASP A 1 96 ? 20.699 -11.837 11.244 1.00 29.45 96 ASP A N 1
ATOM 759 C CA . ASP A 1 96 ? 22.004 -11.227 10.949 1.00 29.45 96 ASP A CA 1
ATOM 760 C C . ASP A 1 96 ? 22.291 -10.609 9.562 1.00 29.45 96 ASP A C 1
ATOM 762 O O . ASP A 1 96 ? 22.022 -11.182 8.513 1.00 29.45 96 ASP A O 1
ATOM 766 N N . ALA A 1 97 ? 22.950 -9.440 9.644 1.00 32.12 97 ALA A N 1
ATOM 767 C CA . ALA A 1 97 ? 23.751 -8.759 8.619 1.00 32.12 97 ALA A CA 1
ATOM 768 C C . ALA A 1 97 ? 22.943 -8.030 7.504 1.00 32.12 97 ALA A C 1
ATOM 770 O O . ALA A 1 97 ? 21.979 -8.548 6.967 1.00 32.12 97 ALA A O 1
ATOM 771 N N . GLU A 1 98 ? 23.187 -6.777 7.107 1.00 34.75 98 GLU A N 1
ATOM 772 C CA . GLU A 1 98 ? 24.410 -5.975 7.136 1.00 34.75 98 GLU A CA 1
ATOM 773 C C . GLU A 1 98 ? 24.046 -4.484 7.260 1.00 34.75 98 GLU A C 1
ATOM 775 O O . GLU A 1 98 ? 23.455 -3.865 6.371 1.00 34.75 98 GLU A O 1
ATOM 780 N N . ALA A 1 99 ? 24.425 -3.890 8.386 1.00 32.25 99 ALA A N 1
ATOM 781 C CA . ALA A 1 99 ? 24.968 -2.548 8.365 1.00 32.25 99 ALA A CA 1
ATOM 782 C C . ALA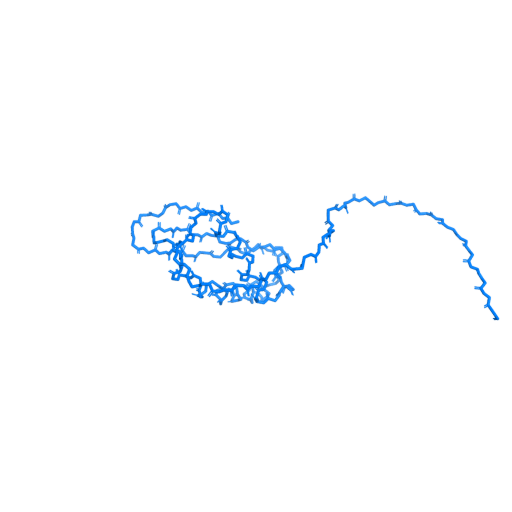 A 1 99 ? 26.483 -2.733 8.374 1.00 32.25 99 ALA A C 1
ATOM 784 O O . ALA A 1 99 ? 27.006 -3.043 9.431 1.00 32.25 99 ALA A O 1
ATOM 785 N N . GLU A 1 100 ? 27.171 -2.554 7.247 1.00 31.58 100 GLU A N 1
ATOM 786 C CA . GLU A 1 100 ? 28.547 -2.055 7.279 1.00 31.58 100 GLU A CA 1
ATOM 787 C C . GLU A 1 100 ? 28.976 -1.474 5.928 1.00 31.58 100 GLU A C 1
ATOM 789 O O . GLU A 1 100 ? 28.998 -2.122 4.886 1.00 31.58 100 GLU A O 1
ATOM 794 N N . THR A 1 101 ? 29.275 -0.182 5.982 1.00 32.22 101 THR A N 1
ATOM 795 C CA . THR A 1 101 ? 30.125 0.542 5.045 1.00 32.22 101 THR A CA 1
ATOM 796 C C . THR A 1 101 ? 31.572 0.366 5.521 1.00 32.22 101 THR A C 1
ATOM 798 O O . THR A 1 101 ? 31.782 0.505 6.727 1.00 32.22 101 THR A O 1
ATOM 801 N N . LYS A 1 102 ? 32.514 0.176 4.576 1.00 33.47 102 LYS A N 1
ATOM 802 C CA . LYS A 1 102 ? 34.000 0.340 4.585 1.00 33.47 102 LYS A CA 1
ATOM 803 C C . LYS A 1 102 ? 34.643 -0.918 3.972 1.00 33.47 102 LYS A C 1
ATOM 805 O O . LYS A 1 102 ? 34.428 -2.006 4.475 1.00 33.47 102 LYS A O 1
ATOM 810 N N . GLU A 1 103 ? 35.182 -0.899 2.755 1.00 30.22 103 GLU A N 1
ATOM 811 C CA . GLU A 1 103 ? 36.387 -0.204 2.263 1.00 30.22 103 GLU A CA 1
ATOM 812 C C . GLU A 1 103 ? 37.701 -0.884 2.709 1.00 30.22 103 GLU A C 1
ATOM 814 O O . GLU A 1 103 ? 38.073 -0.809 3.874 1.00 30.22 103 GLU A O 1
ATOM 819 N N . SER A 1 104 ? 38.356 -1.476 1.696 1.00 31.08 104 SER A N 1
ATOM 820 C CA . SER A 1 104 ? 39.801 -1.686 1.472 1.00 31.08 104 SER A CA 1
ATOM 821 C C . SER A 1 104 ? 40.596 -2.802 2.167 1.00 31.08 104 SER A C 1
ATOM 823 O O . SER A 1 104 ? 40.364 -3.159 3.313 1.00 31.08 104 SER A O 1
ATOM 825 N N . ASP A 1 105 ? 41.606 -3.232 1.392 1.00 32.03 105 ASP A N 1
ATOM 826 C CA . ASP A 1 105 ? 42.849 -3.963 1.708 1.00 32.03 105 ASP A CA 1
ATOM 827 C C . ASP A 1 105 ? 42.813 -5.467 1.366 1.00 32.03 105 ASP A C 1
ATOM 829 O O . ASP A 1 105 ? 42.121 -6.255 1.998 1.00 32.03 105 ASP A O 1
ATOM 833 N N . ASN A 1 106 ? 43.305 -5.882 0.190 1.00 37.97 106 ASN A N 1
ATOM 834 C CA . ASN A 1 106 ? 44.704 -6.025 -0.269 1.00 37.97 106 ASN A CA 1
ATOM 835 C C . ASN A 1 106 ? 45.333 -7.368 0.153 1.00 37.97 106 ASN A C 1
ATOM 837 O O . ASN A 1 106 ? 45.255 -7.746 1.314 1.00 37.97 106 ASN A O 1
ATOM 841 N N . GLU A 1 107 ? 46.032 -7.987 -0.813 1.00 36.03 107 GLU A N 1
ATOM 842 C CA . GLU A 1 107 ? 47.020 -9.072 -0.659 1.00 36.03 107 GLU A CA 1
ATOM 843 C C . GLU A 1 107 ? 46.481 -10.450 -0.198 1.00 36.03 107 GLU A C 1
ATOM 845 O O . GLU A 1 107 ? 45.537 -10.554 0.564 1.00 36.03 107 GLU A O 1
ATOM 850 N N . ASN A 1 108 ? 47.008 -11.615 -0.577 1.00 38.22 108 ASN A N 1
ATOM 851 C CA . ASN A 1 108 ? 48.076 -12.051 -1.473 1.00 38.22 108 ASN A CA 1
ATOM 852 C C . ASN A 1 108 ? 48.076 -13.599 -1.445 1.00 38.22 108 ASN A C 1
ATOM 854 O O . ASN A 1 108 ? 47.736 -14.190 -0.427 1.00 38.22 108 ASN A O 1
ATOM 858 N N . CYS A 1 109 ? 48.605 -14.206 -2.509 1.00 38.09 109 CYS A N 1
ATOM 859 C CA . CYS A 1 109 ? 49.312 -15.495 -2.537 1.00 38.09 109 CYS A CA 1
ATOM 860 C C . CYS A 1 109 ? 48.590 -16.838 -2.291 1.00 38.09 109 CYS A C 1
ATOM 862 O O . CYS A 1 109 ? 47.970 -17.088 -1.266 1.00 38.09 109 CYS A O 1
ATOM 864 N N . GLY A 1 110 ? 48.929 -17.775 -3.188 1.00 34.09 110 GLY A N 1
ATOM 865 C CA . GLY A 1 110 ? 48.956 -19.225 -2.960 1.00 34.09 110 GLY A CA 1
ATOM 866 C C . GLY A 1 110 ? 47.708 -19.921 -3.502 1.00 34.09 110 GLY A C 1
ATOM 867 O O . GLY A 1 110 ? 46.632 -19.745 -2.963 1.00 34.09 110 GLY A O 1
ATOM 868 N N . GLY A 1 111 ? 47.727 -20.680 -4.596 1.00 40.47 111 GLY A N 1
ATOM 869 C CA . GLY A 1 111 ? 48.757 -21.614 -5.035 1.00 40.47 111 GLY A CA 1
ATOM 870 C C . GLY A 1 111 ? 48.381 -23.036 -4.604 1.00 40.47 111 GLY A C 1
ATOM 871 O O . GLY A 1 111 ? 47.983 -23.237 -3.460 1.00 40.47 111 GLY A O 1
ATOM 872 N N . ASN A 1 112 ? 48.612 -23.986 -5.520 1.00 38.50 112 ASN A N 1
ATOM 873 C CA . ASN A 1 112 ? 48.616 -25.454 -5.382 1.00 38.50 112 ASN A CA 1
ATOM 874 C C . ASN A 1 112 ? 47.280 -26.219 -5.531 1.00 38.50 112 ASN A C 1
ATOM 876 O O . ASN A 1 112 ? 46.216 -25.676 -5.258 1.00 38.50 112 ASN A O 1
ATOM 880 N N . PRO A 1 113 ? 47.321 -27.543 -5.796 1.00 46.12 113 PRO A N 1
ATOM 881 C CA . PRO A 1 113 ? 48.098 -28.266 -6.818 1.00 46.12 113 PRO A CA 1
ATOM 882 C C . PRO A 1 113 ? 47.239 -29.330 -7.549 1.00 46.12 113 PRO A C 1
ATOM 884 O O . PRO A 1 113 ? 46.262 -29.832 -7.000 1.00 46.12 113 PRO A O 1
ATOM 887 N N . THR A 1 114 ? 47.617 -29.732 -8.762 1.00 51.22 114 THR A N 1
ATOM 888 C CA . THR A 1 114 ? 47.786 -31.136 -9.219 1.00 51.22 114 THR A CA 1
ATOM 889 C C . THR A 1 114 ? 48.216 -31.155 -10.676 1.00 51.22 114 THR A C 1
ATOM 891 O O . THR A 1 114 ? 47.740 -30.288 -11.442 1.00 51.22 114 THR A O 1
#

Sequence (114 aa):
MIYAKGRQGEVKIGFSVSKKIGNAVVRNKTKRRMREAVTPLIPCIKPGCRLIFIARQPIVDEKLPDIRSSMRYSLKRAGYLNTNPPQEKEKQRASDAEAETKESDNENCGGNPT

Radius of gyration: 20.32 Å; chains: 1; bounding box: 65×45×34 Å

Foldseek 3Di:
DDKDFADFDAEAEAEAEDPVLDDPVLSVVLVVLLCVLCVVVRVQFDTRIYYYHYDDNVSSVDDSVVSNVVVVVVCVVVVGGDPDDPDDDDDDDDDDDDDDDDDDDDDDDDDDDD

Secondary structure (DSSP, 8-state):
-EEEEPPSS--EEEEEE-GGG-SHHHHHHHHHHHHHHHGGGGGGBPTTEEEEEEE-GGGGTS-HHHHHHHHHHHHHHTT-B---PPP---------------------------